Protein AF-A0A0F7ZHA6-F1 (afdb_monomer)

InterPro domains:
  IPR029063 S-adenosyl-L-methionine-dependent methyltransferase superfamily [SSF53335] (12-98)

pLDDT: mean 77.21, std 15.46, range [39.28, 96.06]

Radius of gyration: 24.81 Å; Cα contacts (8 Å, |Δi|>4): 101; chains: 1; bounding box: 80×53×48 Å

Mean predicted aligned error: 15.57 Å

Solvent-accessible surface area (backbone atoms only — not comparable to full-atom values): 9991 Å² total; per-residue (Å²): 107,72,67,56,49,40,54,30,25,52,79,72,77,41,74,80,71,56,71,87,47,48,63,58,54,44,45,78,71,66,50,87,81,83,83,87,84,88,79,89,81,51,78,24,58,82,49,86,51,70,66,52,15,51,53,1,42,53,43,34,51,49,48,52,76,42,42,57,80,67,40,59,55,42,37,34,75,64,63,64,44,53,69,66,60,50,50,53,51,48,51,49,52,35,49,52,51,50,45,60,56,43,58,48,55,63,77,53,52,51,64,86,70,44,58,71,68,59,39,52,52,49,54,48,53,55,48,51,50,53,50,49,54,47,50,49,52,54,50,53,50,50,53,50,53,50,54,50,52,52,49,57,51,50,55,49,49,48,52,52,52,53,55,46,51,55,48,55,53,53,55,62,61,71,75,108

Foldseek 3Di:
DVVLLQVLQVLVVHGPDCLVCVQVVCVVVPNDDGDDDDDDQAQAQPDPDPVSNVSNPVVLVCCLVCVCVSCVCSCCPRVVDDPVVSVVVSVVSNVVSVVRHVVVVVVPPCLVVDDPVVVVVVVVVVVVVVVVVVVVVVVVVVVVVVVVVVVVVVVVVVVVVVVVVVVVVVVVVVVD

Sequence (176 aa):
MVDGLRDACERIGRTVNPAPSFKRWAEETGFTRVEEKRFKLPVGDWPKDPRLKEIGAFLSVNISEGVEGFTAVLFRDVLGWSQEEVEVLNARVRAVVKRMALQIRQEHGFIKQAPKDVRKTYQQLRRDLRNAEKAFRDDMTKVYQEAYRRRMHNEALERQLSGRAIKEQAEASSAN

Organism: NCBI:txid1043627

Structure (mmCIF, N/CA/C/O backbone):
data_AF-A0A0F7ZHA6-F1
#
_entry.id   AF-A0A0F7ZHA6-F1
#
loop_
_atom_site.group_PDB
_atom_site.id
_atom_site.type_symbol
_atom_site.label_atom_id
_atom_site.label_alt_id
_atom_site.label_comp_id
_atom_site.label_asym_id
_atom_site.label_entity_id
_atom_site.label_seq_id
_atom_site.pdbx_PDB_ins_code
_atom_site.Cartn_x
_atom_site.Cartn_y
_atom_site.Cartn_z
_atom_site.occupancy
_atom_site.B_iso_or_equiv
_atom_site.auth_seq_id
_atom_site.auth_comp_id
_atom_site.auth_asym_id
_atom_site.auth_atom_id
_atom_site.pdbx_PDB_model_num
ATOM 1 N N . MET A 1 1 ? -2.427 -8.309 7.954 1.00 84.12 1 MET A N 1
ATOM 2 C CA . MET A 1 1 ? -2.832 -7.064 7.260 1.00 84.12 1 MET A CA 1
ATOM 3 C C . MET A 1 1 ? -3.794 -7.362 6.120 1.00 84.12 1 MET A C 1
ATOM 5 O O . MET A 1 1 ? -4.925 -6.927 6.215 1.00 84.12 1 MET A O 1
ATOM 9 N N . VAL A 1 2 ? -3.390 -8.108 5.083 1.00 86.31 2 VAL A N 1
ATOM 10 C CA . VAL A 1 2 ? -4.233 -8.347 3.891 1.00 86.31 2 VAL A CA 1
ATOM 11 C C . VAL A 1 2 ? -5.582 -8.986 4.237 1.00 86.31 2 VAL A C 1
ATOM 13 O O . VAL A 1 2 ? -6.604 -8.519 3.749 1.00 86.31 2 VAL A O 1
ATOM 16 N N . ASP A 1 3 ? -5.609 -9.982 5.123 1.00 90.38 3 ASP A N 1
ATOM 17 C CA . ASP A 1 3 ? -6.876 -10.614 5.521 1.00 90.38 3 ASP A CA 1
ATOM 18 C C . ASP A 1 3 ? -7.774 -9.677 6.339 1.00 90.38 3 ASP A C 1
ATOM 20 O O . ASP A 1 3 ? -8.978 -9.651 6.121 1.00 90.38 3 ASP A O 1
ATOM 24 N N . GLY A 1 4 ? -7.193 -8.833 7.199 1.00 91.56 4 GLY A N 1
ATOM 25 C CA . GLY A 1 4 ? -7.949 -7.796 7.910 1.00 91.56 4 GLY A CA 1
ATOM 26 C C . GLY A 1 4 ? -8.528 -6.742 6.962 1.00 91.56 4 GLY A C 1
ATOM 27 O O . GLY A 1 4 ? -9.680 -6.357 7.099 1.00 91.56 4 GLY A O 1
ATOM 28 N N . LEU A 1 5 ? -7.774 -6.331 5.934 1.00 92.31 5 LEU A N 1
ATOM 29 C CA . LEU A 1 5 ? -8.297 -5.448 4.884 1.00 92.31 5 LEU A CA 1
ATOM 30 C C . LEU A 1 5 ? -9.455 -6.097 4.120 1.00 92.31 5 LEU A C 1
ATOM 32 O O . LEU A 1 5 ? -10.408 -5.404 3.773 1.00 92.31 5 LEU A O 1
ATOM 36 N N . ARG A 1 6 ? -9.376 -7.409 3.862 1.00 92.88 6 ARG A N 1
ATOM 37 C CA . ARG A 1 6 ? -10.447 -8.167 3.209 1.00 92.88 6 ARG A CA 1
ATOM 38 C C . ARG A 1 6 ? -11.716 -8.182 4.056 1.00 92.88 6 ARG A C 1
ATOM 40 O O . ARG A 1 6 ? -12.736 -7.722 3.559 1.00 92.88 6 ARG A O 1
ATOM 47 N N . ASP A 1 7 ? -11.625 -8.611 5.315 1.00 93.81 7 ASP A N 1
ATOM 48 C CA . ASP A 1 7 ? -12.767 -8.648 6.247 1.00 93.81 7 ASP A CA 1
ATOM 49 C C . ASP A 1 7 ? -13.402 -7.254 6.394 1.00 93.81 7 ASP A C 1
ATOM 51 O O . ASP A 1 7 ? -14.601 -7.074 6.190 1.00 93.81 7 ASP A O 1
ATOM 55 N N . ALA A 1 8 ? -12.587 -6.220 6.628 1.00 94.25 8 ALA A N 1
ATOM 56 C CA . ALA A 1 8 ? -13.087 -4.854 6.759 1.00 94.25 8 ALA A CA 1
ATOM 57 C C . ALA A 1 8 ? -13.824 -4.373 5.497 1.00 94.25 8 ALA A C 1
ATOM 59 O O . ALA A 1 8 ? -14.897 -3.781 5.595 1.00 94.25 8 ALA A O 1
ATOM 60 N N . CYS A 1 9 ? -13.267 -4.627 4.307 1.00 93.19 9 CYS A N 1
ATOM 61 C CA . CYS A 1 9 ? -13.907 -4.243 3.049 1.00 93.19 9 CYS A CA 1
ATOM 62 C C . CYS A 1 9 ? -15.227 -4.999 2.829 1.00 93.19 9 CYS A C 1
ATOM 64 O O . CYS A 1 9 ? -16.216 -4.383 2.431 1.00 93.19 9 CYS A O 1
ATOM 66 N N . GLU A 1 10 ? -15.269 -6.298 3.136 1.00 93.38 10 GLU A N 1
ATOM 67 C CA . GLU A 1 10 ? -16.477 -7.121 3.013 1.00 93.38 10 GLU A CA 1
ATOM 68 C C . GLU A 1 10 ? -17.610 -6.603 3.914 1.00 93.38 10 GLU A C 1
ATOM 70 O O . GLU A 1 10 ? -18.742 -6.470 3.446 1.00 93.38 10 GLU A O 1
ATOM 75 N N . ARG A 1 11 ? -17.308 -6.184 5.153 1.00 94.88 11 ARG A N 1
ATOM 76 C CA . ARG A 1 11 ? -18.298 -5.589 6.077 1.00 94.88 11 ARG A CA 1
ATOM 77 C C . ARG A 1 11 ? -18.924 -4.289 5.571 1.00 94.88 11 ARG A C 1
ATOM 79 O O . ARG A 1 11 ? -20.063 -3.994 5.917 1.00 94.88 11 ARG A O 1
ATOM 86 N N . ILE A 1 12 ? -18.207 -3.521 4.750 1.00 94.38 12 ILE A N 1
ATOM 87 C CA . ILE A 1 12 ? -18.712 -2.278 4.137 1.00 94.38 12 ILE A CA 1
ATOM 88 C C . ILE A 1 12 ? -19.213 -2.482 2.699 1.00 94.38 12 ILE A C 1
ATOM 90 O O . ILE A 1 12 ? -19.442 -1.506 1.982 1.00 94.38 12 ILE A O 1
ATOM 94 N N . GLY A 1 13 ? -19.353 -3.736 2.252 1.00 92.62 13 GLY A N 1
ATOM 95 C CA . GLY A 1 13 ? -19.850 -4.075 0.917 1.00 92.62 13 GLY A CA 1
ATOM 96 C C . GLY A 1 13 ? -18.899 -3.694 -0.221 1.00 92.62 13 GLY A C 1
ATOM 97 O O . GLY A 1 13 ? -19.346 -3.414 -1.333 1.00 92.62 13 GLY A O 1
ATOM 98 N N . ARG A 1 14 ? -17.586 -3.642 0.034 1.00 91.00 14 ARG A N 1
ATOM 99 C CA . ARG A 1 14 ? -16.550 -3.326 -0.964 1.00 91.00 14 ARG A CA 1
ATOM 100 C C . ARG A 1 14 ? -15.561 -4.480 -1.112 1.00 91.00 14 ARG A C 1
ATOM 102 O O . ARG A 1 14 ? -15.351 -5.261 -0.195 1.00 91.00 14 ARG A O 1
ATOM 109 N N . THR A 1 15 ? -14.899 -4.571 -2.265 1.00 89.69 15 THR A N 1
ATOM 110 C CA . THR A 1 15 ? -13.807 -5.534 -2.479 1.00 89.69 15 THR A CA 1
ATOM 111 C C . THR A 1 15 ? -12.449 -4.843 -2.446 1.00 89.69 15 THR A C 1
ATOM 113 O O . THR A 1 15 ? -12.240 -3.811 -3.081 1.00 89.69 15 THR A O 1
ATOM 116 N N . VAL A 1 16 ? -11.503 -5.453 -1.735 1.00 88.06 16 VAL A N 1
ATOM 117 C CA . VAL A 1 16 ? -10.078 -5.082 -1.725 1.00 88.06 16 VAL A CA 1
ATOM 118 C C . VAL A 1 16 ? -9.357 -5.518 -3.011 1.00 88.06 16 VAL A C 1
ATOM 120 O O . VAL A 1 16 ? -8.289 -5.002 -3.330 1.00 88.06 16 VAL A O 1
ATOM 123 N N . ASN A 1 17 ? -9.935 -6.444 -3.784 1.00 89.19 17 ASN A N 1
ATOM 124 C CA . ASN A 1 17 ? -9.347 -6.951 -5.023 1.00 89.19 17 ASN A CA 1
ATOM 125 C C . ASN A 1 17 ? -10.352 -6.878 -6.187 1.00 89.19 17 ASN A C 1
ATOM 127 O O . ASN A 1 17 ? -10.881 -7.910 -6.605 1.00 89.19 17 ASN A O 1
ATOM 131 N N . PRO A 1 18 ? -10.642 -5.675 -6.717 1.00 90.38 18 PRO A N 1
ATOM 132 C CA . PRO A 1 18 ? -11.591 -5.514 -7.818 1.00 90.38 18 PRO A CA 1
ATOM 133 C C . PRO A 1 18 ? -11.019 -5.947 -9.176 1.00 90.38 18 PRO A C 1
ATOM 135 O O . PRO A 1 18 ? -11.783 -6.258 -10.087 1.00 90.38 18 PRO A O 1
ATOM 138 N N . ALA A 1 19 ? -9.689 -6.006 -9.317 1.00 90.25 19 ALA A N 1
ATOM 139 C CA . ALA A 1 19 ? -9.011 -6.213 -10.597 1.00 90.25 19 ALA A CA 1
ATOM 140 C C . ALA A 1 19 ? -9.484 -7.446 -11.401 1.00 90.25 19 ALA A C 1
ATOM 142 O O . ALA A 1 19 ? -9.675 -7.302 -12.608 1.00 90.25 19 ALA A O 1
ATOM 143 N N . PRO A 1 20 ? -9.759 -8.625 -10.794 1.00 91.19 20 PRO A N 1
ATOM 144 C CA . PRO A 1 20 ? -10.289 -9.779 -11.526 1.00 91.19 20 PRO A CA 1
ATOM 145 C C . PRO A 1 20 ? -11.663 -9.547 -12.170 1.00 91.19 20 PRO A C 1
ATOM 147 O O . PRO A 1 20 ? -12.024 -10.271 -13.091 1.00 91.19 20 PRO A O 1
ATOM 150 N N . SER A 1 21 ? -12.429 -8.560 -11.695 1.00 92.62 21 SER A N 1
ATOM 151 C CA . SER A 1 21 ? -13.772 -8.254 -12.207 1.00 92.62 21 SER A CA 1
ATOM 152 C C . SER A 1 21 ? -13.772 -7.193 -13.310 1.00 92.62 21 SER A C 1
ATOM 154 O O . SER A 1 21 ? -14.767 -7.062 -14.014 1.00 92.62 21 SER A O 1
ATOM 156 N N . PHE A 1 22 ? -12.670 -6.456 -13.507 1.00 93.88 22 PHE A N 1
ATOM 157 C CA . PHE A 1 22 ? -12.621 -5.320 -14.438 1.00 93.88 22 PHE A CA 1
ATOM 158 C C . PHE A 1 22 ? -12.982 -5.686 -15.875 1.00 93.88 22 PHE A C 1
ATOM 160 O O . PHE A 1 22 ? -13.738 -4.955 -16.509 1.00 93.88 22 PHE A O 1
ATOM 167 N N . LYS A 1 23 ? -12.477 -6.817 -16.382 1.00 93.06 23 LYS A N 1
ATOM 168 C CA . LYS A 1 23 ? -12.797 -7.270 -17.740 1.00 93.06 23 LYS A CA 1
ATOM 169 C C . LYS A 1 23 ? -14.301 -7.501 -17.898 1.00 93.06 23 LYS A C 1
ATOM 171 O O . LYS A 1 23 ? -14.907 -6.947 -18.808 1.00 93.06 23 LYS A O 1
ATOM 176 N N . ARG A 1 24 ? -14.890 -8.253 -16.963 1.00 94.75 24 ARG A N 1
ATOM 177 C CA . ARG A 1 24 ? -16.323 -8.563 -16.950 1.00 94.75 24 ARG A CA 1
ATOM 178 C C . ARG A 1 24 ? -17.165 -7.290 -16.892 1.00 94.75 24 ARG A C 1
ATOM 180 O O . ARG A 1 24 ? -18.072 -7.131 -17.693 1.00 94.75 24 ARG A O 1
ATOM 187 N N . TRP A 1 25 ? -16.830 -6.362 -15.994 1.00 94.94 25 TRP A N 1
ATOM 188 C CA . TRP A 1 25 ? -17.548 -5.090 -15.873 1.00 94.94 25 TRP A CA 1
ATOM 189 C C . TRP A 1 25 ? -17.460 -4.252 -17.150 1.00 94.94 25 TRP A C 1
ATOM 191 O O . TRP A 1 25 ? -18.454 -3.657 -17.558 1.00 94.94 25 TRP A O 1
ATOM 201 N N . ALA A 1 26 ? -16.304 -4.225 -17.818 1.00 95.31 26 ALA A N 1
ATOM 202 C CA . ALA A 1 26 ? -16.171 -3.539 -19.100 1.00 95.31 26 ALA A CA 1
ATOM 203 C C . ALA A 1 26 ? -17.065 -4.179 -20.181 1.00 95.31 26 ALA A C 1
ATOM 205 O O . ALA A 1 26 ? -17.779 -3.471 -20.886 1.00 95.31 26 ALA A O 1
ATOM 206 N N . GLU A 1 27 ? -17.094 -5.507 -20.278 1.00 95.38 27 GLU A N 1
ATOM 207 C CA . GLU A 1 27 ? -17.957 -6.224 -21.229 1.00 95.38 27 GLU A CA 1
ATOM 208 C C . GLU A 1 27 ? -19.451 -5.988 -20.939 1.00 95.38 27 GLU A C 1
ATOM 210 O O . GLU A 1 27 ? -20.208 -5.645 -21.845 1.00 95.38 27 GLU A O 1
ATOM 215 N N . GLU A 1 28 ? -19.866 -6.076 -19.671 1.00 96.06 28 GLU A N 1
ATOM 216 C CA . GLU A 1 28 ? -21.245 -5.827 -19.212 1.00 96.06 28 GLU A CA 1
ATOM 217 C C . GLU A 1 28 ? -21.726 -4.397 -19.516 1.00 96.06 28 GLU A C 1
ATOM 219 O O . GLU A 1 28 ? -22.920 -4.169 -19.701 1.00 96.06 28 GLU A O 1
ATOM 224 N N . THR A 1 29 ? -20.805 -3.435 -19.621 1.00 95.31 29 THR A N 1
ATOM 225 C CA . THR A 1 29 ? -21.118 -2.031 -19.946 1.00 95.31 29 THR A CA 1
ATOM 226 C C . THR A 1 29 ? -21.231 -1.788 -21.464 1.00 95.31 29 THR A C 1
ATOM 228 O O . THR A 1 29 ? -21.504 -0.671 -21.897 1.00 95.31 29 THR A O 1
ATOM 231 N N . GLY A 1 30 ? -21.031 -2.816 -22.298 1.00 95.31 30 GLY A N 1
ATOM 232 C CA . GLY A 1 30 ? -21.160 -2.729 -23.757 1.00 95.31 30 GLY A CA 1
ATOM 233 C C . GLY A 1 30 ? -19.860 -2.428 -24.508 1.00 95.31 30 GLY A C 1
ATOM 234 O O . GLY A 1 30 ? -19.900 -2.161 -25.711 1.00 95.31 30 GLY A O 1
ATOM 235 N N . PHE A 1 31 ? -18.695 -2.487 -23.849 1.00 95.38 31 PHE A N 1
ATOM 236 C CA . PHE A 1 31 ? -17.418 -2.431 -24.563 1.00 95.38 31 PHE A CA 1
ATOM 237 C C . PHE A 1 31 ? -17.209 -3.722 -25.364 1.00 95.38 31 PHE A C 1
ATOM 239 O O . PHE A 1 31 ? -17.247 -4.824 -24.827 1.00 95.38 31 PHE A O 1
ATOM 246 N N . THR A 1 32 ? -16.950 -3.586 -26.664 1.00 90.50 32 THR A N 1
ATOM 247 C CA . THR A 1 32 ? -16.918 -4.719 -27.609 1.00 90.50 32 THR A CA 1
ATOM 248 C C . THR A 1 32 ? -15.524 -5.286 -27.874 1.00 90.50 32 THR A C 1
ATOM 250 O O . THR A 1 32 ? -15.394 -6.392 -28.392 1.00 90.50 32 THR A O 1
ATOM 253 N N . ARG A 1 33 ? -14.461 -4.550 -27.530 1.00 92.81 33 ARG A N 1
ATOM 254 C CA . ARG A 1 33 ? -13.059 -4.969 -27.702 1.00 92.81 33 ARG A CA 1
ATOM 255 C C . ARG A 1 33 ? -12.286 -4.780 -26.400 1.00 92.81 33 ARG A C 1
ATOM 257 O O . ARG A 1 33 ? -11.501 -3.845 -26.268 1.00 92.81 33 ARG A O 1
ATOM 264 N N . VAL A 1 34 ? -12.550 -5.646 -25.424 1.00 93.75 34 VAL A N 1
ATOM 265 C CA . VAL A 1 34 ? -11.892 -5.602 -24.110 1.00 93.75 34 VAL A CA 1
ATOM 266 C C . VAL A 1 34 ? -10.663 -6.515 -24.101 1.00 93.75 34 VAL A C 1
ATOM 268 O O . VAL A 1 34 ? -10.776 -7.730 -24.257 1.00 93.75 34 VAL A O 1
ATOM 271 N N . GLU A 1 35 ? -9.482 -5.937 -23.873 1.00 94.00 35 GLU A N 1
ATOM 272 C CA . GLU A 1 35 ? -8.231 -6.674 -23.654 1.00 94.00 35 GLU A CA 1
ATOM 273 C C . GLU A 1 35 ? -7.788 -6.577 -22.189 1.00 94.00 35 GLU A C 1
ATOM 275 O O . GLU A 1 35 ? -7.702 -5.488 -21.623 1.00 94.00 35 GLU A O 1
ATOM 280 N N . GLU A 1 36 ? -7.437 -7.712 -21.582 1.00 92.56 36 GLU A N 1
ATOM 281 C CA . GLU A 1 36 ? -6.855 -7.761 -20.238 1.00 92.56 36 GLU A CA 1
ATOM 282 C C . GLU A 1 36 ? -5.348 -8.024 -20.331 1.00 92.56 36 GLU A C 1
ATOM 284 O O . GLU A 1 36 ? -4.912 -9.011 -20.926 1.00 92.56 36 GLU A O 1
ATOM 289 N N . LYS A 1 37 ? -4.539 -7.160 -19.708 1.00 90.94 37 LYS A N 1
ATOM 290 C CA . LYS A 1 37 ? -3.083 -7.336 -19.598 1.00 90.94 37 LYS A CA 1
ATOM 291 C C . LYS A 1 37 ? -2.688 -7.425 -18.131 1.00 90.94 37 LYS A C 1
ATOM 293 O O . LYS A 1 37 ? -2.993 -6.533 -17.343 1.00 90.94 37 LYS A O 1
ATOM 298 N N . ARG A 1 38 ? -1.993 -8.505 -17.767 1.00 86.69 38 ARG A N 1
ATOM 299 C CA . ARG A 1 38 ? -1.519 -8.747 -16.398 1.00 86.69 38 ARG A CA 1
ATOM 300 C C . ARG A 1 38 ? -0.047 -8.397 -16.278 1.00 86.69 38 ARG A C 1
ATOM 302 O O . ARG A 1 38 ? 0.788 -8.937 -16.999 1.00 86.69 38 ARG A O 1
ATOM 309 N N . PHE A 1 39 ? 0.264 -7.528 -15.323 1.00 82.19 39 PHE A N 1
ATOM 310 C CA . PHE A 1 39 ? 1.627 -7.110 -15.019 1.00 82.19 39 PHE A CA 1
ATOM 311 C C . PHE A 1 39 ? 2.055 -7.666 -13.664 1.00 82.19 39 PHE A C 1
ATOM 313 O O . PHE A 1 39 ? 1.261 -7.735 -12.726 1.00 82.19 39 PHE A O 1
ATOM 320 N N . LYS A 1 40 ? 3.325 -8.061 -13.551 1.00 81.06 40 LYS A N 1
ATOM 321 C CA . LYS A 1 40 ? 3.914 -8.435 -12.263 1.00 81.06 40 LYS A CA 1
ATOM 322 C C . LYS A 1 40 ? 4.299 -7.161 -11.523 1.00 81.06 40 LYS A C 1
ATOM 324 O O . LYS A 1 40 ? 5.095 -6.381 -12.039 1.00 81.06 40 LYS A O 1
ATOM 329 N N . LEU A 1 41 ? 3.764 -6.988 -10.319 1.00 82.12 41 LEU A N 1
ATOM 330 C CA . LEU A 1 41 ? 4.107 -5.882 -9.436 1.00 82.12 41 LEU A CA 1
ATOM 331 C C . LEU A 1 41 ? 4.840 -6.440 -8.202 1.00 82.12 41 LEU A C 1
ATOM 333 O O . LEU A 1 41 ? 4.198 -6.888 -7.252 1.00 82.12 41 LEU A O 1
ATOM 337 N N . PRO A 1 42 ? 6.177 -6.534 -8.246 1.00 81.31 42 PRO A N 1
ATOM 338 C CA . PRO A 1 42 ? 6.953 -7.071 -7.137 1.00 81.31 42 PRO A CA 1
ATOM 339 C C . PRO A 1 42 ? 6.924 -6.107 -5.951 1.00 81.31 42 PRO A C 1
ATOM 341 O O . PRO A 1 42 ? 6.890 -4.898 -6.136 1.00 81.31 42 PRO A O 1
ATOM 344 N N . VAL A 1 43 ? 6.990 -6.640 -4.732 1.00 76.94 43 VAL A N 1
ATOM 345 C CA . VAL A 1 43 ? 7.266 -5.852 -3.523 1.00 76.94 43 VAL A CA 1
ATOM 346 C C . VAL A 1 43 ? 8.719 -6.106 -3.143 1.00 76.94 43 VAL A C 1
ATOM 348 O O . VAL A 1 43 ? 9.065 -7.222 -2.750 1.00 76.94 43 VAL A O 1
ATOM 351 N N . GLY A 1 44 ? 9.571 -5.096 -3.294 1.00 69.62 44 GLY A N 1
ATOM 352 C CA . GLY A 1 44 ? 11.006 -5.180 -3.033 1.00 69.62 44 GLY A CA 1
ATOM 353 C C . GLY A 1 44 ? 11.871 -5.361 -4.277 1.00 69.62 44 GLY A C 1
ATOM 354 O O . GLY A 1 44 ? 11.401 -5.473 -5.403 1.00 69.62 44 GLY A O 1
ATOM 355 N N . ASP A 1 45 ? 13.176 -5.385 -4.050 1.00 67.00 45 ASP A N 1
ATOM 356 C CA . ASP A 1 45 ? 14.234 -5.331 -5.059 1.00 67.00 45 ASP A CA 1
ATOM 357 C C . ASP A 1 45 ? 14.776 -6.717 -5.469 1.00 67.00 45 ASP A C 1
ATOM 359 O O . ASP A 1 45 ? 15.836 -6.823 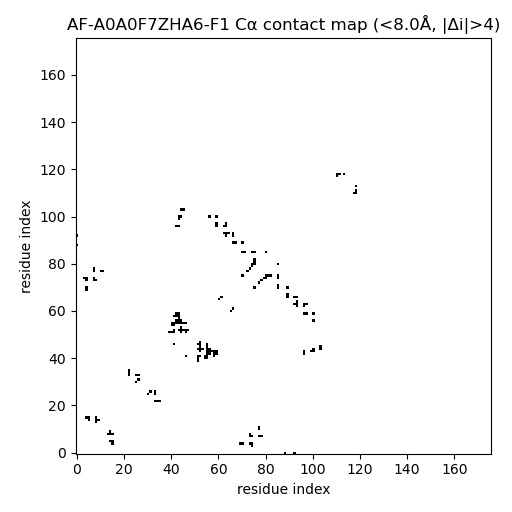-6.088 1.00 67.00 45 ASP A O 1
ATOM 363 N N . TRP A 1 46 ? 14.030 -7.785 -5.165 1.00 70.75 46 TRP A N 1
ATOM 364 C CA . TRP A 1 46 ? 14.361 -9.176 -5.506 1.00 70.75 46 TRP A CA 1
ATOM 365 C C . TRP A 1 46 ? 14.291 -9.554 -7.000 1.00 70.75 46 TRP A C 1
ATOM 367 O O . TRP A 1 46 ? 14.956 -10.524 -7.381 1.00 70.75 46 TRP A O 1
ATOM 377 N N . PRO A 1 47 ? 13.522 -8.882 -7.884 1.00 74.94 47 PRO A N 1
ATOM 378 C CA . PRO A 1 47 ? 13.529 -9.231 -9.301 1.00 74.94 47 PRO A CA 1
ATOM 379 C C . PRO A 1 47 ? 14.920 -9.062 -9.928 1.00 74.94 47 PRO A C 1
ATOM 381 O O . PRO A 1 47 ? 15.626 -8.089 -9.667 1.00 74.94 47 PRO A O 1
ATOM 384 N N . LYS A 1 48 ? 15.313 -9.997 -10.803 1.00 71.44 48 LYS A N 1
ATOM 385 C CA . LYS A 1 48 ? 16.565 -9.884 -11.578 1.00 71.44 48 LYS A CA 1
ATOM 386 C C . LYS A 1 48 ? 16.493 -8.786 -12.638 1.00 71.44 48 LYS A C 1
ATOM 388 O O . LYS A 1 48 ? 17.500 -8.148 -12.922 1.00 71.44 48 LYS A O 1
ATOM 393 N N . ASP A 1 49 ? 15.309 -8.593 -13.211 1.00 75.75 49 ASP A N 1
ATOM 394 C CA . ASP A 1 49 ? 15.054 -7.558 -14.206 1.00 75.75 49 ASP A CA 1
ATOM 395 C C . ASP A 1 49 ? 15.217 -6.157 -13.577 1.00 75.75 49 ASP A C 1
ATOM 397 O O . ASP A 1 49 ? 14.577 -5.883 -12.555 1.00 75.75 49 ASP A O 1
ATOM 401 N N . PRO A 1 50 ? 16.053 -5.268 -14.152 1.00 71.06 50 PRO A N 1
ATOM 402 C CA . PRO A 1 50 ? 16.323 -3.950 -13.578 1.00 71.06 50 PRO A CA 1
ATOM 403 C C . PRO A 1 50 ? 15.078 -3.073 -13.414 1.00 71.06 50 PRO A C 1
ATOM 405 O O . PRO A 1 50 ? 14.957 -2.371 -12.411 1.00 71.06 50 PRO A O 1
ATOM 408 N N . ARG A 1 51 ? 14.131 -3.139 -14.357 1.00 74.44 51 ARG A N 1
ATOM 409 C CA . ARG A 1 51 ? 12.905 -2.335 -14.324 1.00 74.44 51 ARG A CA 1
ATOM 410 C C . ARG A 1 51 ? 11.939 -2.854 -13.263 1.00 74.44 51 ARG A C 1
ATOM 412 O O . ARG A 1 51 ? 11.382 -2.070 -12.503 1.00 74.44 51 ARG A O 1
ATOM 419 N N . LEU A 1 52 ? 11.753 -4.170 -13.167 1.00 73.00 52 LEU A N 1
ATOM 420 C CA . LEU A 1 52 ? 10.932 -4.774 -12.113 1.00 73.00 52 LEU A CA 1
ATOM 421 C C . LEU A 1 52 ? 11.539 -4.554 -10.726 1.00 73.00 52 LEU A C 1
ATOM 423 O O . LEU A 1 52 ? 10.801 -4.357 -9.765 1.00 73.00 52 LEU A O 1
ATOM 427 N N . LYS A 1 53 ? 12.870 -4.549 -10.621 1.00 73.31 53 LYS A N 1
ATOM 428 C CA . LYS A 1 53 ? 13.581 -4.222 -9.384 1.00 73.31 53 LYS A CA 1
ATOM 429 C C . LYS A 1 53 ? 13.293 -2.797 -8.921 1.00 73.31 53 LYS A C 1
ATOM 431 O O . LYS A 1 53 ? 12.976 -2.593 -7.753 1.00 73.31 53 LYS A O 1
ATOM 436 N N . GLU A 1 54 ? 13.374 -1.829 -9.830 1.00 72.31 54 GLU A N 1
ATOM 437 C CA . GLU A 1 54 ? 13.048 -0.431 -9.544 1.00 72.31 54 GLU A CA 1
ATOM 438 C C . GLU A 1 54 ? 11.580 -0.269 -9.124 1.00 72.31 54 GLU A C 1
ATOM 440 O O . GLU A 1 54 ? 11.301 0.294 -8.066 1.00 72.31 54 GLU A O 1
ATOM 445 N N . ILE A 1 55 ? 10.647 -0.851 -9.888 1.00 77.31 55 ILE A N 1
ATOM 446 C CA . ILE A 1 55 ? 9.212 -0.854 -9.559 1.00 77.31 55 ILE A CA 1
ATOM 447 C C . ILE A 1 55 ? 8.973 -1.418 -8.154 1.00 77.31 55 ILE A C 1
ATOM 449 O O . ILE A 1 55 ? 8.218 -0.841 -7.372 1.00 77.31 55 ILE A O 1
ATOM 453 N N . GLY A 1 56 ? 9.625 -2.530 -7.813 1.00 78.56 56 GLY A N 1
ATOM 454 C CA . GLY A 1 56 ? 9.439 -3.149 -6.510 1.00 78.56 56 GLY A CA 1
ATOM 455 C C . GLY A 1 56 ? 10.075 -2.379 -5.358 1.00 78.56 56 GLY A C 1
ATOM 456 O O . GLY A 1 56 ? 9.516 -2.372 -4.259 1.00 78.56 56 GLY A O 1
ATOM 457 N N . ALA A 1 57 ? 11.177 -1.666 -5.596 1.00 73.94 57 ALA A N 1
ATOM 458 C CA . ALA A 1 57 ? 11.733 -0.731 -4.624 1.00 73.94 57 ALA A CA 1
ATOM 459 C C . ALA A 1 57 ? 10.752 0.419 -4.331 1.00 73.94 57 ALA A C 1
ATOM 461 O O . ALA A 1 57 ? 10.475 0.696 -3.161 1.00 73.94 57 ALA A O 1
ATOM 462 N N . PHE A 1 58 ? 10.158 1.020 -5.370 1.00 77.44 58 PHE A N 1
ATOM 463 C CA 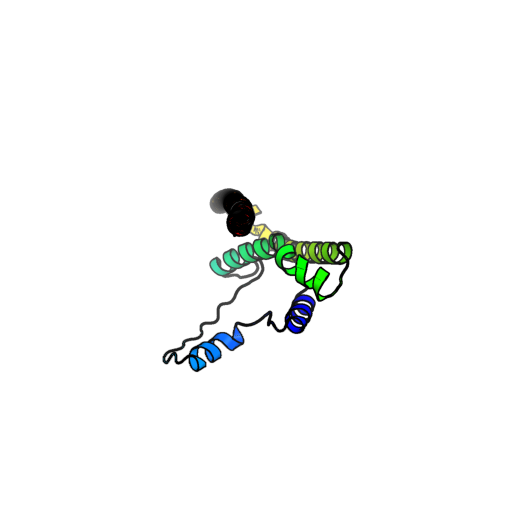. PHE A 1 58 ? 9.124 2.047 -5.208 1.00 77.44 58 PHE A CA 1
ATOM 464 C C . PHE A 1 58 ? 7.898 1.520 -4.461 1.00 77.44 58 PHE A C 1
ATOM 466 O O . PHE A 1 58 ? 7.403 2.183 -3.548 1.00 77.44 58 PHE A O 1
ATOM 473 N N . LEU A 1 59 ? 7.432 0.310 -4.786 1.00 81.19 59 LEU A N 1
ATOM 474 C CA . LEU A 1 59 ? 6.284 -0.278 -4.101 1.00 81.19 59 LEU A CA 1
ATOM 475 C C . LEU A 1 59 ? 6.571 -0.561 -2.619 1.00 81.19 59 LEU A C 1
ATOM 477 O O . LEU A 1 59 ? 5.706 -0.348 -1.775 1.00 81.19 59 LEU A O 1
ATOM 481 N N . SER A 1 60 ? 7.790 -0.976 -2.270 1.00 80.56 60 SER A N 1
ATOM 482 C CA . SER A 1 60 ? 8.193 -1.141 -0.867 1.00 80.56 60 SER A CA 1
ATOM 483 C C . SER A 1 60 ? 8.148 0.169 -0.079 1.00 80.56 60 SER A C 1
ATOM 485 O O . SER A 1 60 ? 7.698 0.179 1.070 1.00 80.56 60 SER A O 1
ATOM 487 N N . VAL A 1 61 ? 8.585 1.281 -0.677 1.00 81.88 61 VAL A N 1
ATOM 488 C CA . VAL A 1 61 ? 8.465 2.610 -0.054 1.00 81.88 61 VAL A CA 1
ATOM 489 C C . VAL A 1 61 ? 6.994 2.991 0.084 1.00 81.88 61 VAL A C 1
ATOM 491 O O . VAL A 1 61 ? 6.566 3.366 1.172 1.00 81.88 61 VAL A O 1
ATOM 494 N N . ASN A 1 62 ? 6.204 2.808 -0.977 1.00 83.62 62 ASN A N 1
ATOM 495 C CA . ASN A 1 62 ? 4.771 3.090 -0.964 1.00 83.62 62 ASN A CA 1
ATOM 496 C C . ASN A 1 62 ? 4.038 2.338 0.158 1.00 83.62 62 ASN A C 1
ATOM 498 O O . ASN A 1 62 ? 3.278 2.953 0.897 1.00 83.62 62 ASN A O 1
ATOM 502 N N . ILE A 1 63 ? 4.311 1.043 0.341 1.00 85.81 63 ILE A N 1
ATOM 503 C CA . ILE A 1 63 ? 3.697 0.256 1.417 1.00 85.81 63 ILE A CA 1
ATOM 504 C C . ILE A 1 63 ? 4.202 0.721 2.786 1.00 85.81 63 ILE A C 1
ATOM 506 O O . ILE A 1 63 ? 3.406 0.863 3.706 1.00 85.81 63 ILE A O 1
ATOM 510 N N . SER A 1 64 ? 5.505 0.968 2.945 1.00 85.19 64 SER A N 1
ATOM 511 C CA . SER A 1 64 ? 6.076 1.338 4.250 1.00 85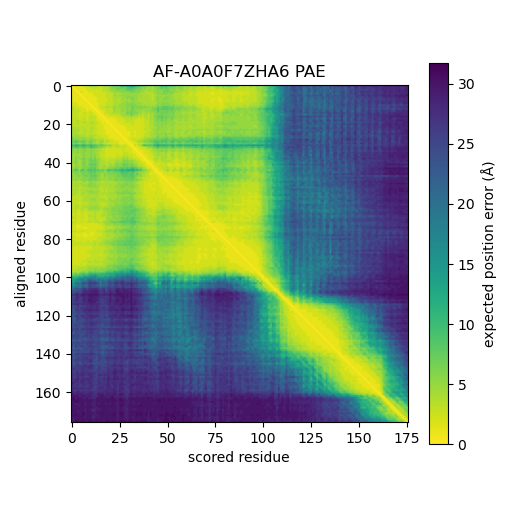.19 64 SER A CA 1
ATOM 512 C C . SER A 1 64 ? 5.564 2.688 4.752 1.00 85.19 64 SER A C 1
ATOM 514 O O . SER A 1 64 ? 5.203 2.809 5.922 1.00 85.19 64 SER A O 1
ATOM 516 N N . GLU A 1 65 ? 5.518 3.684 3.868 1.00 84.56 65 GLU A N 1
ATOM 517 C CA . GLU A 1 65 ? 5.075 5.043 4.191 1.00 84.56 65 GLU A CA 1
ATOM 518 C C . GLU A 1 65 ? 3.541 5.164 4.162 1.00 84.56 65 GLU A C 1
ATOM 520 O O . GLU A 1 65 ? 2.968 5.956 4.901 1.00 84.56 65 GLU A O 1
ATOM 525 N N . GLY A 1 66 ? 2.862 4.362 3.336 1.00 88.06 66 GLY A N 1
ATOM 526 C CA . GLY A 1 66 ? 1.415 4.430 3.121 1.00 88.06 66 GLY A CA 1
ATOM 527 C C . GLY A 1 66 ? 0.576 3.458 3.950 1.00 88.06 66 GLY A C 1
ATOM 528 O O . GLY A 1 66 ? -0.649 3.528 3.879 1.00 88.06 66 GLY A O 1
ATOM 529 N N . VAL A 1 67 ? 1.191 2.558 4.734 1.00 92.62 67 VAL A N 1
ATOM 530 C CA . VAL A 1 67 ? 0.475 1.496 5.475 1.00 92.62 67 VAL A CA 1
ATOM 531 C C . VAL A 1 67 ? -0.689 2.032 6.314 1.00 92.62 67 VAL A C 1
ATOM 533 O O . VAL A 1 67 ? -1.754 1.425 6.360 1.00 92.62 67 VAL A O 1
ATOM 536 N N . GLU A 1 68 ? -0.506 3.198 6.924 1.00 92.06 68 GLU A N 1
ATOM 537 C CA . GLU A 1 68 ? -1.493 3.819 7.803 1.00 92.06 68 GLU A CA 1
ATOM 538 C C . GLU A 1 68 ? -2.749 4.267 7.052 1.00 92.06 68 GLU A C 1
ATOM 540 O O . GLU A 1 68 ? -3.853 4.130 7.567 1.00 92.06 68 GLU A O 1
ATOM 545 N N . GLY A 1 69 ? -2.610 4.693 5.793 1.00 90.50 69 GLY A N 1
ATOM 546 C CA . GLY A 1 69 ? -3.753 5.029 4.944 1.00 90.50 69 GLY A CA 1
ATOM 547 C C . GLY A 1 69 ? -4.657 3.827 4.660 1.00 90.50 69 GLY A C 1
ATOM 548 O O . GLY A 1 69 ? -5.861 3.993 4.479 1.00 90.50 69 GLY A O 1
ATOM 549 N N . PHE A 1 70 ? -4.106 2.609 4.672 1.00 87.88 70 PHE A N 1
ATOM 550 C CA . PHE A 1 70 ? -4.895 1.386 4.529 1.00 87.88 70 PHE A CA 1
ATOM 551 C C . PHE A 1 70 ? -5.543 0.952 5.845 1.00 87.88 70 PHE A C 1
ATOM 553 O O . PHE A 1 70 ? -6.610 0.344 5.823 1.00 87.88 70 PHE A O 1
ATOM 560 N N . THR A 1 71 ? -4.910 1.223 6.987 1.00 92.69 71 THR A N 1
ATOM 561 C CA . THR A 1 71 ? -5.336 0.653 8.271 1.00 92.69 71 THR A CA 1
ATOM 562 C C . THR A 1 71 ? -6.169 1.599 9.134 1.00 92.69 71 THR A C 1
ATOM 564 O O . THR A 1 71 ? -7.029 1.118 9.867 1.00 92.69 71 THR A O 1
ATOM 567 N N . ALA A 1 72 ? -5.999 2.920 9.011 1.00 89.88 72 ALA A N 1
ATOM 568 C CA . ALA A 1 72 ? -6.560 3.911 9.935 1.00 89.88 72 ALA A CA 1
ATOM 569 C C . ALA A 1 72 ? -8.081 3.809 10.148 1.00 89.88 72 ALA A C 1
ATOM 571 O O . ALA A 1 72 ? -8.526 3.784 11.291 1.00 89.88 72 ALA A O 1
ATOM 572 N N . VAL A 1 73 ? -8.875 3.728 9.075 1.00 92.56 73 VAL A N 1
ATOM 573 C CA . VAL A 1 73 ? -10.349 3.631 9.168 1.00 92.56 73 VAL A CA 1
ATOM 574 C C . VAL A 1 73 ? -10.806 2.175 9.193 1.00 92.56 73 VAL A C 1
ATOM 576 O O . VAL A 1 73 ? -11.619 1.785 10.025 1.00 92.56 73 VAL A O 1
ATOM 579 N N . LEU A 1 74 ? -10.260 1.344 8.299 1.00 93.19 74 LEU A N 1
ATOM 580 C CA . LEU A 1 74 ? -10.708 -0.040 8.139 1.00 93.19 74 LEU A CA 1
ATOM 581 C C . LEU A 1 74 ? -10.470 -0.880 9.399 1.00 93.19 74 LEU A C 1
ATOM 583 O O . LEU A 1 74 ? -11.302 -1.711 9.735 1.00 93.19 74 LEU A O 1
ATOM 587 N N . PHE A 1 75 ? -9.372 -0.668 10.124 1.00 94.31 75 PHE A N 1
ATOM 588 C CA . PHE A 1 75 ? -9.109 -1.458 11.327 1.00 94.31 75 PHE A CA 1
ATOM 589 C C . PHE A 1 75 ? -9.755 -0.844 12.566 1.00 94.31 75 PHE A C 1
ATOM 591 O O . PHE A 1 75 ? -10.351 -1.576 13.349 1.00 94.31 75 PHE A O 1
ATOM 598 N N . ARG A 1 76 ? -9.694 0.481 12.731 1.00 93.38 76 ARG A N 1
ATOM 599 C CA . ARG A 1 76 ? -10.260 1.133 13.920 1.00 93.38 76 ARG A CA 1
ATOM 600 C C . ARG A 1 76 ? -11.783 1.159 13.893 1.00 93.38 76 ARG A C 1
ATOM 602 O O . ARG A 1 76 ? -12.420 0.657 14.807 1.00 93.38 76 ARG A O 1
ATOM 609 N N . ASP A 1 77 ? -12.364 1.708 12.831 1.00 92.75 77 ASP A N 1
ATOM 610 C CA . ASP A 1 77 ? -13.787 2.052 12.827 1.00 92.75 77 ASP A CA 1
ATOM 611 C C . ASP A 1 77 ? -14.654 0.883 12.325 1.00 92.75 77 ASP A C 1
ATOM 613 O O . ASP A 1 77 ? -15.786 0.721 12.770 1.00 92.75 77 ASP A O 1
ATOM 617 N N . VAL A 1 78 ? -14.127 0.041 11.423 1.00 94.62 78 VAL A N 1
ATOM 618 C CA . V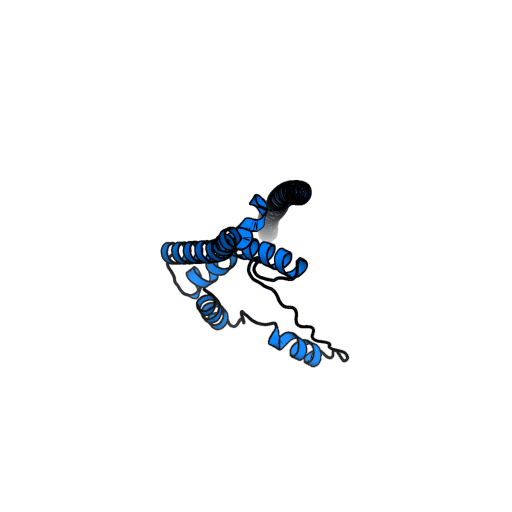AL A 1 78 ? -14.879 -1.099 10.856 1.00 94.62 78 VAL A CA 1
ATOM 619 C C . VAL A 1 78 ? -14.623 -2.407 11.612 1.00 94.62 78 VAL A C 1
ATOM 621 O O . VAL A 1 78 ? -15.561 -3.166 11.868 1.00 94.62 78 VAL A O 1
ATOM 624 N N . LEU A 1 79 ? -13.367 -2.698 11.970 1.00 93.1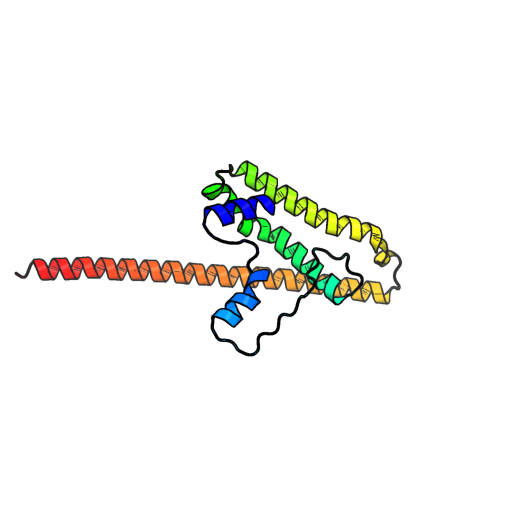2 79 LEU A N 1
ATOM 625 C CA . LEU A 1 79 ? -13.023 -3.904 12.737 1.00 93.12 79 LEU A CA 1
ATOM 626 C C . LEU A 1 79 ? -12.994 -3.684 14.254 1.00 93.12 79 LEU A C 1
ATOM 628 O O . LEU A 1 79 ? -12.943 -4.670 14.987 1.00 93.12 79 LEU A O 1
ATOM 632 N N . GLY A 1 80 ? -13.046 -2.435 14.726 1.00 93.56 80 GLY A N 1
ATOM 633 C CA . GLY A 1 80 ? -13.086 -2.112 16.155 1.00 93.56 80 GLY A CA 1
ATOM 634 C C . GLY A 1 80 ? -11.749 -2.266 16.884 1.00 93.56 80 GLY A C 1
ATOM 635 O O . GLY A 1 80 ? -11.751 -2.412 18.103 1.00 93.56 80 GLY A O 1
ATOM 636 N N . TRP A 1 81 ? -10.621 -2.288 16.169 1.00 95.25 81 TRP A N 1
ATOM 637 C CA . TRP A 1 81 ? -9.297 -2.415 16.786 1.00 95.25 81 TRP A CA 1
ATOM 638 C C . TRP A 1 81 ? -8.914 -1.145 17.542 1.00 95.25 81 TRP A C 1
ATOM 640 O O . TRP A 1 81 ? -9.247 -0.029 17.125 1.00 95.25 81 TRP A O 1
ATOM 650 N N . SER A 1 82 ? -8.143 -1.309 18.616 1.00 95.00 82 SER A N 1
ATOM 651 C CA . SER A 1 82 ? -7.570 -0.171 19.328 1.00 95.00 82 SER A CA 1
ATOM 652 C C . SER A 1 82 ? -6.512 0.536 18.472 1.00 95.00 82 SER A C 1
ATOM 654 O O . SER A 1 82 ? -5.941 -0.030 17.532 1.00 95.00 82 SER A O 1
ATOM 656 N N . GLN A 1 83 ? -6.225 1.798 18.796 1.00 91.56 83 GLN A N 1
ATOM 657 C CA . GLN A 1 83 ? -5.177 2.546 18.104 1.00 91.56 83 GLN A CA 1
ATOM 658 C C . GLN A 1 83 ? -3.810 1.861 18.262 1.00 91.56 83 GLN A C 1
ATOM 660 O O . GLN A 1 83 ? -3.067 1.727 17.291 1.00 91.56 83 GLN A O 1
ATOM 665 N N . GLU A 1 84 ? -3.516 1.358 19.457 1.00 93.75 84 GLU A N 1
ATOM 666 C CA . GLU A 1 84 ? -2.270 0.671 19.787 1.00 93.75 84 GLU A CA 1
ATOM 667 C C . GLU A 1 84 ? -2.106 -0.615 18.965 1.00 93.75 84 GLU A C 1
ATOM 669 O O . GLU A 1 84 ? -1.027 -0.885 18.434 1.00 93.75 84 GLU A O 1
ATOM 674 N N . GLU A 1 85 ? -3.175 -1.398 18.797 1.00 92.06 85 GLU A N 1
ATOM 675 C CA . GLU A 1 85 ? -3.152 -2.615 17.976 1.00 92.06 85 GLU A CA 1
ATOM 676 C C . GLU A 1 85 ? -2.840 -2.303 16.506 1.00 92.06 85 GLU A C 1
ATOM 678 O O . GLU A 1 85 ? -2.050 -3.006 15.860 1.00 92.06 85 GLU A O 1
ATOM 683 N N . VAL A 1 86 ? -3.418 -1.220 15.979 1.00 94.25 86 VAL A N 1
ATOM 684 C CA . VAL A 1 86 ? -3.171 -0.753 14.609 1.00 94.25 86 VAL A CA 1
ATOM 685 C C . VAL A 1 86 ? -1.745 -0.233 14.445 1.00 94.25 86 VAL A C 1
ATOM 687 O O . VAL A 1 86 ? -1.084 -0.558 13.455 1.00 94.25 86 VAL A O 1
ATOM 690 N N . GLU A 1 87 ? -1.219 0.510 15.414 1.00 93.94 87 GLU A N 1
ATOM 691 C CA . GLU A 1 87 ? 0.168 0.984 15.401 1.00 93.94 87 GLU A CA 1
ATOM 692 C C . GLU A 1 87 ? 1.167 -0.179 15.445 1.00 93.94 87 GLU A C 1
ATOM 694 O O . GLU A 1 87 ? 2.131 -0.201 14.671 1.00 93.94 87 GLU A O 1
ATOM 699 N N . VAL A 1 88 ? 0.907 -1.203 16.266 1.00 95.44 88 VAL A N 1
ATOM 700 C CA . VAL A 1 88 ? 1.714 -2.432 16.311 1.00 95.44 88 VAL A CA 1
ATOM 701 C C . VAL A 1 88 ? 1.661 -3.170 14.972 1.00 95.44 88 VAL A C 1
ATOM 703 O O . VAL A 1 88 ? 2.701 -3.620 14.475 1.00 95.44 88 VAL A O 1
ATOM 706 N N . LEU A 1 89 ? 0.484 -3.285 14.349 1.00 93.12 89 LEU A N 1
ATOM 707 C CA . LEU A 1 89 ? 0.347 -3.874 13.016 1.00 93.12 89 LEU A CA 1
ATOM 708 C C . LEU A 1 89 ? 1.155 -3.086 11.976 1.00 93.12 89 LEU A C 1
ATOM 710 O O . LEU A 1 89 ? 1.933 -3.683 11.226 1.00 93.12 89 LEU A O 1
ATOM 714 N N . ASN A 1 90 ? 1.016 -1.761 11.955 1.00 93.88 90 ASN A N 1
ATOM 715 C CA . ASN A 1 90 ? 1.722 -0.875 11.030 1.00 93.88 90 ASN A CA 1
ATOM 716 C C . ASN A 1 90 ? 3.242 -0.986 11.209 1.00 93.88 90 ASN A C 1
ATOM 718 O O . ASN A 1 90 ? 3.973 -1.132 10.226 1.00 93.88 90 ASN A O 1
ATOM 722 N N . ALA A 1 91 ? 3.727 -1.005 12.452 1.00 93.00 91 ALA A N 1
ATOM 723 C CA . ALA A 1 91 ? 5.139 -1.197 12.764 1.00 93.00 91 ALA A CA 1
ATOM 724 C C . ALA A 1 91 ? 5.661 -2.552 12.256 1.00 93.00 91 ALA A C 1
ATOM 726 O O . ALA A 1 91 ? 6.733 -2.614 11.647 1.00 93.00 91 ALA A O 1
ATOM 727 N N . ARG A 1 92 ? 4.888 -3.635 12.432 1.00 91.56 92 ARG A N 1
ATOM 728 C CA . ARG A 1 92 ? 5.233 -4.969 11.909 1.00 91.56 92 ARG A CA 1
ATOM 729 C C . ARG A 1 92 ? 5.305 -4.982 10.385 1.00 91.56 92 ARG A C 1
ATOM 731 O O . ARG A 1 92 ? 6.256 -5.534 9.835 1.00 91.56 92 ARG A O 1
ATOM 738 N N . VAL A 1 93 ? 4.351 -4.353 9.698 1.00 89.69 93 VAL A N 1
ATOM 739 C CA . VAL A 1 93 ? 4.355 -4.249 8.228 1.00 89.69 93 VAL A CA 1
ATOM 740 C C . VAL A 1 93 ? 5.600 -3.503 7.747 1.00 89.69 93 VAL A C 1
ATOM 742 O O . VAL A 1 93 ? 6.341 -4.035 6.919 1.00 89.69 93 VAL A O 1
ATOM 745 N N . ARG A 1 94 ? 5.902 -2.331 8.325 1.00 89.75 94 ARG A N 1
ATOM 746 C CA . ARG A 1 94 ? 7.125 -1.567 8.014 1.00 89.75 94 ARG A CA 1
ATOM 747 C C . ARG A 1 94 ? 8.384 -2.405 8.244 1.00 89.75 94 ARG A C 1
ATOM 749 O O . ARG A 1 94 ? 9.294 -2.393 7.418 1.00 89.75 94 ARG A O 1
ATOM 756 N N . ALA A 1 95 ? 8.439 -3.165 9.339 1.00 87.19 95 ALA A N 1
ATOM 757 C CA . ALA A 1 95 ? 9.572 -4.030 9.651 1.00 87.19 95 ALA A CA 1
ATOM 758 C C . ALA A 1 95 ? 9.750 -5.162 8.627 1.00 87.19 95 ALA A C 1
ATOM 760 O O . ALA A 1 95 ? 10.877 -5.414 8.204 1.00 87.19 95 ALA A O 1
ATOM 761 N N . VAL A 1 96 ? 8.666 -5.813 8.191 1.00 84.00 96 VAL A N 1
ATOM 762 C CA . VAL A 1 96 ? 8.712 -6.872 7.168 1.00 84.00 96 VAL A CA 1
ATOM 763 C C . VAL A 1 96 ? 9.201 -6.316 5.834 1.00 84.00 96 VAL A C 1
ATOM 765 O O . VAL A 1 96 ? 10.150 -6.856 5.267 1.00 84.00 96 VAL A O 1
ATOM 768 N N . VAL A 1 97 ? 8.634 -5.199 5.371 1.00 80.69 97 VAL A N 1
ATOM 769 C CA . VAL A 1 97 ? 9.040 -4.570 4.103 1.00 80.69 97 VAL A CA 1
ATOM 770 C C . VAL A 1 97 ? 10.503 -4.121 4.159 1.00 80.69 97 VAL A C 1
ATOM 772 O O . VAL A 1 97 ? 11.284 -4.381 3.240 1.00 80.69 97 VAL A O 1
ATOM 775 N N . LYS A 1 98 ? 10.928 -3.534 5.284 1.00 73.94 98 LYS A N 1
ATOM 776 C CA . LYS A 1 98 ? 12.325 -3.145 5.509 1.00 73.94 98 LYS A CA 1
ATOM 777 C C . LYS A 1 98 ? 13.261 -4.350 5.591 1.00 73.94 98 LYS A C 1
ATOM 779 O O . LYS A 1 98 ? 14.376 -4.264 5.088 1.00 73.94 98 LYS A O 1
ATOM 784 N N . ARG A 1 99 ? 12.839 -5.463 6.202 1.00 68.94 99 ARG A N 1
ATOM 785 C CA . ARG A 1 99 ? 13.617 -6.709 6.268 1.00 68.94 99 ARG A CA 1
ATOM 786 C C . ARG A 1 99 ? 13.810 -7.301 4.880 1.00 68.94 99 ARG A C 1
ATOM 788 O O . ARG A 1 99 ? 14.939 -7.650 4.554 1.00 68.94 99 ARG A O 1
ATOM 795 N N . MET A 1 100 ? 12.762 -7.346 4.059 1.00 64.50 100 MET A N 1
ATOM 796 C CA . MET A 1 100 ? 12.872 -7.767 2.658 1.00 64.50 100 MET A CA 1
ATOM 797 C C . MET A 1 100 ? 13.898 -6.900 1.911 1.00 64.50 100 MET A C 1
ATOM 799 O O . MET A 1 100 ? 14.785 -7.432 1.255 1.00 64.50 100 MET A O 1
ATOM 803 N N . ALA A 1 101 ? 13.882 -5.582 2.137 1.00 58.75 101 ALA A N 1
ATOM 804 C CA . ALA A 1 101 ? 14.867 -4.643 1.587 1.00 58.75 101 ALA A CA 1
ATOM 805 C C . ALA A 1 101 ? 16.268 -4.677 2.257 1.00 58.75 101 ALA A C 1
ATOM 807 O O . ALA A 1 101 ? 17.208 -4.028 1.784 1.00 58.75 101 ALA A O 1
ATOM 808 N N . LEU A 1 102 ? 16.436 -5.351 3.404 1.00 54.59 102 LEU A N 1
ATOM 809 C CA . LEU A 1 102 ? 17.709 -5.472 4.138 1.00 54.59 102 LEU A CA 1
ATOM 810 C C . LEU A 1 102 ? 18.415 -6.794 3.846 1.00 54.59 102 LEU A C 1
ATOM 812 O O . LEU A 1 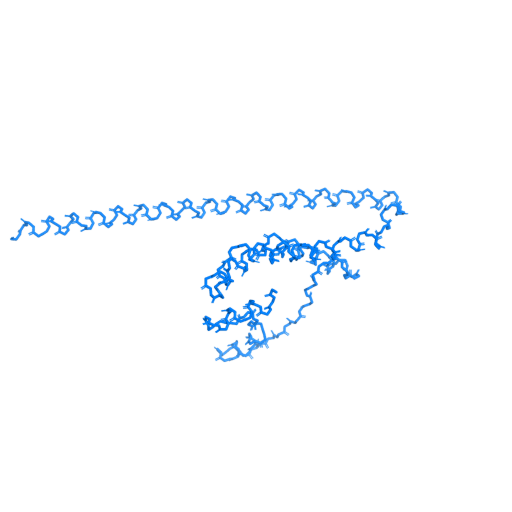102 ? 19.625 -6.782 3.628 1.00 54.59 102 LEU A O 1
ATOM 816 N N . GLN A 1 103 ? 17.673 -7.901 3.813 1.00 50.84 103 GLN A N 1
ATOM 817 C CA . GLN A 1 103 ? 18.184 -9.238 3.506 1.00 50.84 103 GLN A CA 1
ATOM 818 C C . GLN A 1 103 ? 18.879 -9.249 2.133 1.00 50.84 103 GLN A C 1
ATOM 820 O O . GLN A 1 103 ? 19.984 -9.761 1.987 1.00 50.84 103 GLN A O 1
ATOM 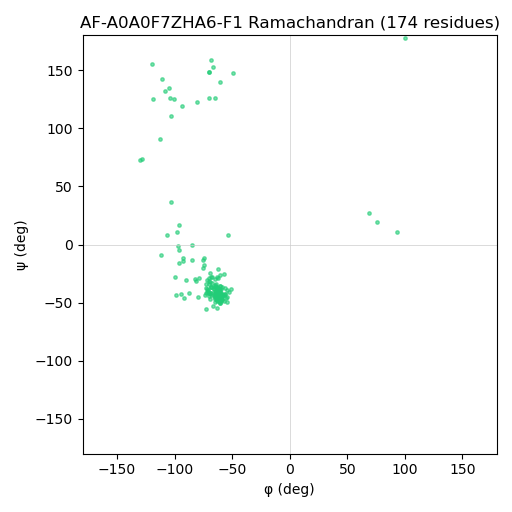825 N N . ILE A 1 104 ? 18.330 -8.503 1.176 1.00 46.97 104 ILE A N 1
ATOM 826 C CA . ILE A 1 104 ? 18.879 -8.368 -0.175 1.00 46.97 104 ILE A CA 1
ATOM 827 C C . ILE A 1 104 ? 20.060 -7.385 -0.231 1.00 46.97 104 ILE A C 1
ATOM 829 O O . ILE A 1 104 ? 20.992 -7.573 -1.002 1.00 46.97 104 ILE A O 1
ATOM 833 N N . ARG A 1 105 ? 20.118 -6.374 0.647 1.00 50.28 105 ARG A N 1
ATOM 834 C CA . ARG A 1 105 ? 21.290 -5.481 0.784 1.00 50.28 105 ARG A CA 1
ATOM 835 C C . ARG A 1 105 ? 22.531 -6.229 1.281 1.00 50.28 105 ARG A C 1
ATOM 837 O O . ARG A 1 105 ? 23.652 -5.829 0.970 1.00 50.28 105 ARG A O 1
ATOM 844 N N . GLN A 1 106 ? 22.312 -7.280 2.073 1.00 42.34 106 GLN A N 1
ATOM 845 C CA . GLN A 1 106 ? 23.344 -8.191 2.565 1.00 42.34 106 GLN A CA 1
ATOM 846 C C . GLN A 1 106 ? 23.735 -9.219 1.491 1.00 42.34 106 GLN A C 1
ATOM 848 O O . GLN A 1 106 ? 24.925 -9.382 1.232 1.00 42.34 106 GLN A O 1
ATOM 853 N N . GLU A 1 107 ? 22.765 -9.826 0.797 1.00 39.28 107 GLU A N 1
ATOM 854 C CA . GLU A 1 107 ? 23.007 -10.759 -0.323 1.00 39.28 107 GLU A CA 1
ATOM 855 C C . GLU A 1 107 ? 23.610 -10.073 -1.567 1.00 39.28 107 GLU A C 1
ATOM 857 O O . GLU A 1 107 ? 24.371 -10.678 -2.321 1.00 39.28 107 GLU A O 1
ATOM 862 N N . HIS A 1 108 ? 23.333 -8.783 -1.777 1.00 46.47 108 HIS A N 1
ATOM 863 C CA . HIS A 1 108 ? 23.875 -7.959 -2.860 1.00 46.47 108 HIS A CA 1
ATOM 864 C C . HIS A 1 108 ? 24.992 -7.011 -2.405 1.00 46.47 108 HIS A C 1
ATOM 866 O O . HIS A 1 108 ? 25.176 -5.924 -2.962 1.00 46.47 108 HIS A O 1
ATOM 872 N N . GLY A 1 109 ? 25.832 -7.462 -1.468 1.00 46.16 109 GLY A N 1
ATOM 873 C CA . GLY A 1 109 ? 27.124 -6.850 -1.124 1.00 46.16 109 GLY A CA 1
ATOM 874 C C . GLY A 1 109 ? 28.107 -6.637 -2.299 1.00 46.16 109 GLY A C 1
ATOM 875 O O . GLY A 1 109 ? 29.237 -6.203 -2.076 1.00 46.16 109 GLY A O 1
ATOM 876 N N . PHE A 1 110 ? 27.688 -6.854 -3.551 1.00 50.78 110 PHE A N 1
ATOM 877 C CA . PHE A 1 110 ? 28.435 -6.604 -4.783 1.00 50.78 110 PHE A CA 1
ATOM 878 C C . PHE A 1 110 ? 28.906 -5.160 -4.944 1.00 50.78 110 PHE A C 1
ATOM 880 O O . PHE A 1 110 ? 29.917 -4.940 -5.588 1.00 50.78 110 PHE A O 1
ATOM 887 N N . ILE A 1 111 ? 28.273 -4.150 -4.339 1.00 49.84 111 ILE A N 1
ATOM 888 C CA . ILE A 1 111 ? 28.698 -2.752 -4.562 1.00 49.84 111 ILE A CA 1
ATOM 889 C C . ILE A 1 111 ? 30.049 -2.458 -3.901 1.00 49.84 111 ILE A C 1
ATOM 891 O O . ILE A 1 111 ? 30.825 -1.661 -4.417 1.00 49.84 111 ILE A O 1
ATOM 895 N N . LYS A 1 112 ? 30.399 -3.138 -2.800 1.00 49.78 112 LYS A N 1
ATOM 896 C CA . LYS A 1 112 ? 31.747 -3.025 -2.210 1.00 49.78 112 LYS A CA 1
ATOM 897 C C . LYS A 1 112 ? 32.816 -3.786 -2.996 1.00 49.78 112 LYS A C 1
ATOM 899 O O . LYS A 1 112 ? 33.995 -3.537 -2.760 1.00 49.78 112 LYS A O 1
ATOM 904 N N . GLN A 1 113 ? 32.423 -4.666 -3.916 1.00 50.25 113 GLN A N 1
ATOM 905 C CA . GLN A 1 113 ? 33.312 -5.455 -4.778 1.00 50.25 113 GLN A CA 1
ATOM 906 C C . GLN A 1 113 ? 33.231 -5.047 -6.262 1.00 50.25 113 GLN A C 1
ATOM 908 O O . GLN A 1 113 ? 34.088 -5.431 -7.045 1.00 50.25 113 GLN A O 1
ATOM 913 N N . ALA A 1 114 ? 32.276 -4.194 -6.642 1.00 55.34 114 ALA A N 1
ATOM 914 C CA . ALA A 1 114 ? 32.066 -3.744 -8.012 1.00 55.34 114 ALA A CA 1
ATOM 915 C C . ALA A 1 114 ? 33.239 -2.883 -8.513 1.00 55.34 114 ALA A C 1
ATOM 917 O O . ALA A 1 114 ? 33.880 -2.203 -7.702 1.00 55.34 114 ALA A O 1
ATOM 918 N N . PRO A 1 115 ? 33.499 -2.850 -9.827 1.00 64.44 115 PRO A N 1
ATOM 919 C CA . PRO A 1 115 ? 34.396 -1.878 -10.449 1.00 64.44 115 PRO A CA 1
ATOM 920 C C . PRO A 1 115 ? 34.092 -0.424 -10.023 1.00 64.44 115 PRO A C 1
ATOM 922 O O . PRO A 1 115 ? 32.954 -0.074 -9.688 1.00 64.44 115 PRO A O 1
ATOM 925 N N . LYS A 1 116 ? 35.125 0.429 -9.936 1.00 70.94 116 LYS A N 1
ATOM 926 C CA . LYS A 1 116 ? 35.029 1.779 -9.329 1.00 70.94 116 LYS A CA 1
ATOM 927 C C . LYS A 1 116 ? 34.025 2.693 -10.049 1.00 70.94 116 LYS A C 1
ATOM 929 O O . LYS A 1 116 ? 33.347 3.490 -9.403 1.00 70.94 116 LYS A O 1
ATOM 934 N N . ASP A 1 117 ? 33.933 2.564 -11.362 1.00 71.62 117 ASP A N 1
ATOM 935 C CA . ASP A 1 117 ? 32.994 3.223 -12.273 1.00 71.62 117 ASP A CA 1
ATOM 936 C C . ASP A 1 117 ? 31.531 2.858 -11.965 1.00 71.62 117 ASP A C 1
ATOM 938 O O . ASP A 1 117 ? 30.685 3.744 -11.800 1.00 71.62 117 ASP A O 1
ATOM 942 N N . VAL A 1 118 ? 31.247 1.573 -11.748 1.00 58.00 118 VAL A N 1
ATOM 943 C CA . VAL A 1 118 ? 29.911 1.086 -11.373 1.00 58.00 118 VAL A CA 1
ATOM 944 C C . VAL A 1 118 ? 29.511 1.597 -9.985 1.00 58.00 118 VAL A C 1
ATOM 946 O O . VAL A 1 118 ? 28.371 2.015 -9.775 1.00 58.00 118 VAL A O 1
ATOM 949 N N . ARG A 1 119 ? 30.456 1.664 -9.032 1.00 58.47 119 ARG A N 1
ATOM 950 C CA . ARG A 1 119 ? 30.198 2.255 -7.702 1.00 58.47 119 ARG A CA 1
ATOM 951 C C . ARG A 1 119 ? 29.858 3.735 -7.776 1.00 58.47 119 ARG A C 1
ATOM 953 O O . ARG A 1 119 ? 28.950 4.170 -7.071 1.00 58.47 119 ARG A O 1
ATOM 960 N N . LYS A 1 120 ? 30.581 4.502 -8.596 1.00 73.81 120 LYS A N 1
ATOM 961 C CA . LYS A 1 120 ? 30.324 5.935 -8.802 1.00 73.81 120 LYS A CA 1
ATOM 962 C C . LYS A 1 120 ? 28.930 6.155 -9.381 1.00 73.81 120 LYS A C 1
ATOM 964 O O . LYS A 1 120 ? 28.171 6.957 -8.843 1.00 73.81 120 LYS A O 1
ATOM 969 N N . THR A 1 121 ? 28.581 5.377 -10.404 1.00 66.06 121 THR A N 1
ATOM 970 C CA . THR A 1 121 ? 27.263 5.420 -11.052 1.00 66.06 121 THR A CA 1
ATOM 971 C C . THR A 1 121 ? 26.152 5.114 -10.051 1.00 66.06 121 THR A C 1
ATOM 973 O O . THR A 1 121 ? 25.206 5.883 -9.919 1.00 66.06 121 THR A O 1
ATOM 976 N N . TYR A 1 122 ? 26.306 4.060 -9.247 1.00 60.53 122 TYR A N 1
ATOM 977 C CA . TYR A 1 122 ? 25.339 3.720 -8.204 1.00 60.53 122 TYR A CA 1
ATOM 978 C C . TYR A 1 122 ? 25.229 4.786 -7.101 1.00 60.53 122 TYR A C 1
ATOM 980 O O . TYR A 1 122 ? 24.134 5.092 -6.631 1.00 60.53 122 TYR A O 1
ATOM 988 N N . GLN A 1 123 ? 26.351 5.361 -6.657 1.00 69.69 123 GLN A N 1
ATOM 989 C CA . GLN A 1 123 ? 26.349 6.434 -5.655 1.00 69.69 123 GLN A CA 1
ATOM 990 C C . GLN A 1 123 ? 25.601 7.673 -6.149 1.00 69.69 123 GLN A C 1
ATOM 992 O O . GLN A 1 123 ? 24.882 8.292 -5.359 1.00 69.69 123 GLN A O 1
ATOM 997 N N . GLN A 1 124 ? 25.761 7.998 -7.432 1.00 71.94 124 GLN A N 1
ATOM 998 C CA . GLN A 1 124 ? 25.046 9.082 -8.088 1.00 71.94 124 GLN A CA 1
ATOM 999 C C . GLN A 1 124 ? 23.548 8.770 -8.169 1.00 71.94 124 GLN A C 1
ATOM 1001 O O . GLN A 1 124 ? 22.756 9.503 -7.585 1.00 71.94 124 GLN A O 1
ATOM 1006 N N . LEU A 1 125 ? 23.177 7.604 -8.710 1.00 59.44 125 LEU A N 1
ATOM 1007 C CA . LEU A 1 125 ? 21.782 7.157 -8.803 1.00 59.44 125 LEU A CA 1
ATOM 1008 C C . LEU A 1 125 ? 21.076 7.167 -7.436 1.00 59.44 125 LEU A C 1
ATOM 1010 O O . LEU A 1 125 ? 19.932 7.584 -7.305 1.00 59.44 125 LEU A O 1
ATOM 1014 N N . ARG A 1 126 ? 21.783 6.761 -6.375 1.00 65.62 126 ARG A N 1
ATOM 1015 C CA . ARG A 1 126 ? 21.265 6.770 -5.000 1.00 65.62 126 ARG A CA 1
ATOM 1016 C C . ARG A 1 126 ? 21.098 8.181 -4.429 1.00 65.62 126 ARG A C 1
ATOM 1018 O O . ARG A 1 126 ? 20.275 8.392 -3.537 1.00 65.62 126 ARG A O 1
ATOM 1025 N N . ARG A 1 127 ? 21.930 9.146 -4.827 1.00 75.62 127 ARG A N 1
ATOM 1026 C CA . ARG A 1 127 ? 21.714 10.560 -4.477 1.00 75.62 127 ARG A CA 1
ATOM 1027 C C . ARG A 1 127 ? 20.491 11.095 -5.205 1.00 75.62 127 ARG A C 1
ATOM 1029 O O . ARG A 1 127 ? 19.633 11.666 -4.543 1.00 75.62 127 ARG A O 1
ATOM 1036 N N . ASP A 1 128 ? 20.390 10.825 -6.497 1.00 71.88 128 ASP A N 1
ATOM 1037 C CA . ASP A 1 128 ? 19.298 11.312 -7.333 1.00 71.88 128 ASP A CA 1
ATOM 1038 C C . ASP A 1 128 ? 17.954 10.742 -6.874 1.00 71.88 128 ASP A C 1
ATOM 1040 O O . ASP A 1 128 ? 17.011 11.502 -6.682 1.00 71.88 128 ASP A O 1
ATOM 1044 N N . LEU A 1 129 ? 17.902 9.448 -6.538 1.00 53.31 129 LEU A N 1
ATOM 1045 C CA . LEU A 1 129 ? 16.715 8.817 -5.962 1.00 53.31 129 LEU A CA 1
ATOM 1046 C C . LEU A 1 129 ? 16.289 9.482 -4.646 1.00 53.31 129 LEU A C 1
ATOM 1048 O O . LEU A 1 129 ? 15.126 9.822 -4.488 1.00 53.31 129 LEU A O 1
ATOM 1052 N N . ARG A 1 130 ? 17.223 9.740 -3.720 1.00 71.56 130 ARG A N 1
ATOM 1053 C CA . ARG A 1 130 ? 16.895 10.429 -2.454 1.00 71.56 130 ARG A CA 1
ATOM 1054 C C . ARG A 1 130 ? 16.404 11.856 -2.675 1.00 71.56 130 ARG A C 1
ATOM 1056 O O . ARG A 1 130 ? 15.532 12.322 -1.947 1.00 71.56 130 ARG A O 1
ATOM 1063 N N . ASN A 1 131 ? 16.973 12.554 -3.652 1.00 76.75 131 ASN A N 1
ATOM 1064 C CA . ASN A 1 131 ? 16.543 13.901 -4.006 1.00 76.75 131 ASN A CA 1
ATOM 1065 C C . ASN A 1 131 ? 15.139 13.879 -4.624 1.00 76.75 131 ASN A C 1
ATOM 1067 O O . ASN A 1 131 ? 14.313 14.708 -4.257 1.00 76.75 131 ASN A O 1
ATOM 1071 N N . ALA A 1 132 ? 14.852 12.906 -5.492 1.00 57.84 132 ALA A N 1
ATOM 1072 C CA . ALA A 1 132 ? 13.538 12.702 -6.091 1.00 57.84 132 ALA A CA 1
ATOM 1073 C C . ALA A 1 132 ? 12.484 12.300 -5.046 1.00 57.84 132 ALA A C 1
ATOM 1075 O O . ALA A 1 132 ? 11.401 12.872 -5.030 1.00 57.84 132 ALA A O 1
ATOM 1076 N N . GLU A 1 133 ? 12.808 11.387 -4.126 1.00 59.72 133 GLU A N 1
ATOM 1077 C CA . GLU A 1 133 ? 11.937 11.009 -3.002 1.00 59.72 133 GLU A CA 1
ATOM 1078 C C . GLU A 1 133 ? 11.605 12.214 -2.117 1.00 59.72 133 GLU A C 1
ATOM 1080 O O . GLU A 1 133 ? 10.457 12.394 -1.707 1.00 59.72 133 GLU A O 1
ATOM 1085 N N . LYS A 1 134 ? 12.604 13.058 -1.832 1.00 81.25 134 LYS A N 1
ATOM 1086 C CA . LYS A 1 134 ? 12.402 14.294 -1.076 1.00 81.25 134 LYS A CA 1
ATOM 1087 C C . LYS A 1 134 ? 11.507 15.271 -1.842 1.00 81.25 134 LYS A C 1
ATOM 1089 O O . LYS A 1 134 ? 10.531 15.743 -1.276 1.00 81.25 134 LYS A O 1
ATOM 1094 N N . ALA A 1 135 ? 11.803 15.529 -3.116 1.00 76.25 135 ALA A N 1
ATOM 1095 C CA . ALA A 1 135 ? 11.011 16.428 -3.953 1.00 76.25 135 ALA A CA 1
ATOM 1096 C C . ALA A 1 135 ? 9.553 15.962 -4.064 1.00 76.25 135 ALA A C 1
ATOM 1098 O O . ALA A 1 135 ? 8.637 16.750 -3.861 1.00 76.25 135 ALA A O 1
ATOM 1099 N N . PHE A 1 136 ? 9.338 14.663 -4.280 1.00 61.81 136 PHE A N 1
ATOM 1100 C CA . PHE A 1 136 ? 8.008 14.065 -4.306 1.00 61.81 136 PHE A CA 1
ATOM 1101 C C . PHE A 1 136 ? 7.265 14.268 -2.982 1.00 61.81 136 PHE A C 1
ATOM 1103 O O . PHE A 1 136 ? 6.102 14.661 -2.979 1.00 61.81 136 PHE A O 1
ATOM 1110 N N . ARG A 1 137 ? 7.930 14.044 -1.843 1.00 69.38 137 ARG A N 1
ATOM 1111 C CA . ARG A 1 137 ? 7.340 14.274 -0.517 1.00 69.38 137 ARG A CA 1
ATOM 1112 C C . ARG A 1 137 ? 6.971 15.741 -0.302 1.00 69.38 137 ARG A C 1
ATOM 1114 O O . ARG A 1 137 ? 5.887 16.027 0.209 1.00 69.38 137 ARG A O 1
ATOM 1121 N N . ASP A 1 138 ? 7.850 16.654 -0.696 1.00 80.62 138 ASP A N 1
ATOM 1122 C CA . ASP A 1 138 ? 7.632 18.094 -0.577 1.00 80.62 138 ASP A CA 1
ATOM 1123 C C . ASP A 1 138 ? 6.444 18.533 -1.451 1.00 80.62 138 ASP A C 1
ATOM 1125 O O . ASP A 1 138 ? 5.574 19.276 -0.993 1.00 80.62 138 ASP A O 1
ATOM 1129 N N . ASP A 1 139 ? 6.343 18.020 -2.677 1.00 80.62 139 ASP A N 1
ATOM 1130 C CA . ASP A 1 139 ? 5.240 18.332 -3.587 1.00 80.62 139 ASP A CA 1
ATOM 1131 C C . AS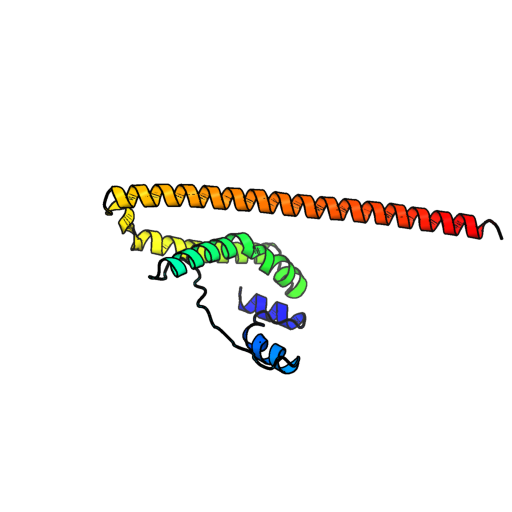P A 1 139 ? 3.913 17.724 -3.127 1.00 80.62 139 ASP A C 1
ATOM 1133 O O . ASP A 1 139 ? 2.898 18.421 -3.108 1.00 80.62 139 ASP A O 1
ATOM 1137 N N . MET A 1 140 ? 3.910 16.479 -2.646 1.00 66.19 140 MET A N 1
ATOM 1138 C CA . MET A 1 140 ? 2.725 15.874 -2.028 1.00 66.19 140 MET A CA 1
ATOM 1139 C C . MET A 1 140 ? 2.253 16.673 -0.809 1.00 66.19 140 MET A C 1
ATOM 1141 O O . MET A 1 140 ? 1.051 16.862 -0.617 1.00 66.19 140 MET A O 1
ATOM 1145 N N . THR A 1 141 ? 3.187 17.204 -0.015 1.00 80.44 141 THR A N 1
ATOM 1146 C CA . THR A 1 141 ? 2.870 18.068 1.128 1.00 80.44 141 THR A CA 1
ATOM 1147 C C . THR A 1 141 ? 2.213 19.372 0.672 1.00 80.44 141 THR A C 1
ATOM 1149 O O . THR A 1 141 ? 1.214 19.785 1.262 1.00 80.44 141 THR A O 1
ATOM 1152 N N . LYS A 1 142 ? 2.708 20.002 -0.403 1.00 82.56 142 LYS A N 1
ATOM 1153 C CA . LYS A 1 142 ? 2.088 21.210 -0.979 1.00 82.56 142 LYS A CA 1
ATOM 1154 C C . LYS A 1 142 ? 0.681 20.937 -1.498 1.00 82.56 142 LYS A C 1
ATOM 1156 O O . LYS A 1 142 ? -0.232 21.683 -1.157 1.00 82.56 142 LYS A O 1
ATOM 1161 N N . VAL A 1 143 ? 0.497 19.866 -2.274 1.00 79.25 143 VAL A N 1
ATOM 1162 C CA . VAL A 1 143 ? -0.815 19.482 -2.824 1.00 79.25 143 VAL A CA 1
ATOM 1163 C C . VAL A 1 143 ? -1.817 19.252 -1.695 1.00 79.25 143 VAL A C 1
ATOM 1165 O O . VAL A 1 143 ? -2.937 19.759 -1.747 1.00 79.25 143 VAL A O 1
ATOM 1168 N N . TYR A 1 144 ? -1.402 18.557 -0.633 1.00 67.94 144 TYR A N 1
ATOM 1169 C CA . TYR A 1 144 ? -2.246 18.332 0.538 1.00 67.94 144 TYR A CA 1
ATOM 1170 C C . TYR A 1 144 ? -2.609 19.641 1.255 1.00 67.94 144 TYR A C 1
ATOM 1172 O O . TYR A 1 144 ? -3.777 19.882 1.562 1.00 67.94 144 TYR A O 1
ATOM 1180 N N . GLN A 1 145 ? -1.630 20.521 1.483 1.00 70.69 145 GLN A N 1
ATOM 1181 C CA . GLN A 1 145 ? -1.860 21.826 2.110 1.00 70.69 145 GLN A CA 1
ATOM 1182 C C . GLN A 1 145 ? -2.786 22.719 1.276 1.00 70.69 145 GLN A C 1
ATOM 1184 O O . GLN A 1 145 ? -3.629 23.423 1.833 1.00 70.69 145 GLN A O 1
ATOM 1189 N N . GLU A 1 146 ? -2.659 22.695 -0.049 1.00 79.31 146 GLU A N 1
ATOM 1190 C CA . GLU A 1 146 ? -3.508 23.472 -0.948 1.00 79.31 146 GLU A CA 1
ATOM 1191 C C . GLU A 1 146 ? -4.944 22.936 -0.974 1.00 79.31 146 GLU A C 1
ATOM 1193 O O . GLU A 1 146 ? -5.892 23.713 -0.839 1.00 79.31 146 GLU A O 1
ATOM 1198 N N . ALA A 1 147 ? -5.117 21.613 -1.054 1.00 75.06 147 ALA A N 1
ATOM 1199 C CA . ALA A 1 147 ? -6.425 20.971 -0.953 1.00 75.06 147 ALA A CA 1
ATOM 1200 C C . ALA A 1 147 ? -7.107 21.284 0.391 1.00 75.06 147 ALA A C 1
ATOM 1202 O O . ALA A 1 147 ? -8.292 21.623 0.421 1.00 75.06 147 ALA A O 1
ATOM 1203 N N . TYR A 1 148 ? -6.351 21.256 1.493 1.00 71.88 148 TYR A N 1
ATOM 1204 C CA . TYR A 1 148 ? -6.850 21.624 2.818 1.00 71.88 148 TYR A CA 1
ATOM 1205 C C . TYR A 1 148 ? -7.286 23.096 2.891 1.00 71.88 148 TYR A C 1
ATOM 1207 O O . TYR A 1 148 ? -8.385 23.389 3.359 1.00 71.88 148 TYR A O 1
ATOM 1215 N N . ARG A 1 149 ? -6.476 24.035 2.376 1.00 77.81 149 ARG A N 1
ATOM 1216 C CA . ARG A 1 149 ? -6.839 25.467 2.322 1.00 77.81 149 ARG A CA 1
ATOM 1217 C C . ARG A 1 149 ? -8.103 25.708 1.503 1.00 77.81 149 ARG A C 1
ATOM 1219 O O . ARG A 1 149 ? -8.966 26.461 1.947 1.00 77.81 149 ARG A O 1
ATOM 1226 N N . ARG A 1 150 ? -8.229 25.059 0.341 1.00 77.94 150 ARG A N 1
ATOM 1227 C CA . ARG A 1 150 ? -9.430 25.149 -0.505 1.00 77.94 150 ARG A CA 1
ATOM 1228 C C . ARG A 1 150 ? -10.663 24.638 0.231 1.00 77.94 150 ARG A C 1
ATOM 1230 O O . ARG A 1 150 ? -11.689 25.304 0.211 1.00 77.94 150 ARG A O 1
ATOM 1237 N N . ARG A 1 151 ? -10.551 23.511 0.939 1.00 79.50 151 ARG A N 1
ATOM 1238 C CA . ARG A 1 151 ? -11.646 22.975 1.754 1.00 79.50 151 ARG A CA 1
ATOM 1239 C C . ARG A 1 151 ? -12.067 23.947 2.857 1.00 79.50 151 ARG A C 1
ATOM 1241 O O . ARG A 1 151 ? -13.243 24.266 2.945 1.00 79.50 151 ARG A O 1
ATOM 1248 N N . MET A 1 152 ? -11.123 24.469 3.641 1.00 73.06 152 MET A N 1
ATOM 1249 C CA . MET A 1 152 ? -11.428 25.440 4.702 1.00 73.06 152 MET A CA 1
ATOM 1250 C C . MET A 1 152 ? -12.062 26.723 4.153 1.00 73.06 152 MET A C 1
ATOM 1252 O O . MET A 1 152 ? -12.977 27.268 4.766 1.00 73.06 152 MET A O 1
ATOM 1256 N N . HIS A 1 153 ? -11.591 27.205 2.998 1.00 79.50 153 HIS A N 1
ATOM 1257 C CA . HIS A 1 153 ? -12.167 28.367 2.327 1.00 79.50 153 HIS A CA 1
ATOM 1258 C C . HIS A 1 153 ? -13.598 28.098 1.849 1.00 79.50 153 HIS A C 1
ATOM 1260 O O . HIS A 1 153 ? -14.484 28.906 2.113 1.00 79.50 153 HIS A O 1
ATOM 1266 N N . ASN A 1 154 ? -13.837 26.947 1.219 1.00 77.50 154 ASN A N 1
ATOM 1267 C CA . ASN A 1 154 ? -15.167 26.542 0.770 1.00 77.50 154 ASN A CA 1
ATOM 1268 C C . ASN A 1 154 ? -16.127 26.361 1.954 1.00 77.50 154 ASN A C 1
ATOM 1270 O O . ASN A 1 154 ? -17.225 26.897 1.920 1.00 77.50 154 ASN A O 1
ATOM 1274 N N . GLU A 1 155 ? -15.695 25.717 3.041 1.00 76.50 155 GLU A N 1
ATOM 1275 C CA . GLU A 1 155 ? -16.501 25.587 4.263 1.00 76.50 155 GLU A CA 1
ATOM 1276 C C . GLU A 1 155 ? -16.781 26.954 4.922 1.00 76.50 155 GLU A C 1
ATOM 1278 O O . GLU A 1 155 ? -17.832 27.160 5.526 1.00 76.50 155 GLU A O 1
ATOM 1283 N N . ALA A 1 156 ? -15.854 27.916 4.845 1.00 73.94 156 ALA A N 1
ATOM 1284 C CA . ALA A 1 156 ? -16.082 29.279 5.332 1.00 73.94 156 ALA A CA 1
ATOM 1285 C C . ALA A 1 156 ? -17.068 30.057 4.441 1.00 73.94 156 ALA A C 1
ATOM 1287 O O . ALA A 1 156 ? -17.932 30.756 4.970 1.00 7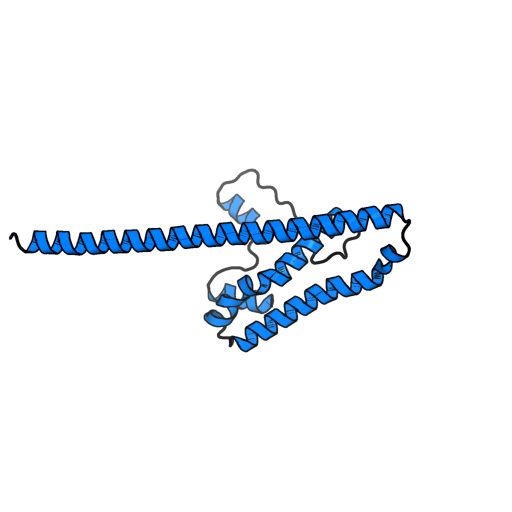3.94 156 ALA A O 1
ATOM 1288 N N . LEU A 1 157 ? -16.977 29.906 3.116 1.00 75.81 157 LEU A N 1
ATOM 1289 C CA . LEU A 1 157 ? -17.941 30.453 2.158 1.00 75.81 157 LEU A CA 1
ATOM 1290 C C . LEU A 1 157 ? -19.333 29.861 2.374 1.00 75.81 157 LEU A C 1
ATOM 1292 O O . LEU A 1 157 ? -20.302 30.608 2.434 1.00 75.81 157 LEU A O 1
ATOM 1296 N N . GLU A 1 158 ? -19.436 28.548 2.562 1.00 76.25 158 GLU A N 1
ATOM 1297 C CA . GLU A 1 158 ? -20.698 27.875 2.875 1.00 76.25 158 GLU A CA 1
ATOM 1298 C C . GLU A 1 158 ? -21.304 28.401 4.176 1.00 76.25 158 GLU A C 1
ATOM 1300 O O . GLU A 1 158 ? -22.487 28.719 4.191 1.00 76.25 158 GLU A O 1
ATOM 1305 N N . ARG A 1 159 ? -20.503 28.605 5.233 1.00 76.31 159 ARG A N 1
ATOM 1306 C CA . ARG A 1 159 ? -20.970 29.235 6.485 1.00 76.31 159 ARG A CA 1
ATOM 1307 C C . ARG A 1 159 ? -21.446 30.678 6.287 1.00 76.31 159 ARG A C 1
ATOM 1309 O O . ARG A 1 159 ? -22.401 31.106 6.932 1.00 76.31 159 ARG A O 1
ATOM 1316 N N . GLN A 1 160 ? -20.788 31.448 5.420 1.00 78.12 160 GLN A N 1
ATOM 1317 C CA . GLN A 1 160 ? -21.199 32.820 5.095 1.00 78.12 160 GLN A CA 1
ATOM 1318 C C . GLN A 1 160 ? -22.479 32.854 4.255 1.00 78.12 160 GLN A C 1
ATOM 1320 O O . GLN A 1 160 ? -23.341 33.698 4.494 1.00 78.12 160 GLN A O 1
ATOM 1325 N N . LEU A 1 161 ? -22.623 31.929 3.306 1.00 73.31 161 LEU A N 1
ATOM 1326 C CA . LEU A 1 161 ? -23.813 31.781 2.472 1.00 73.31 161 LEU A CA 1
ATOM 1327 C C . LEU A 1 161 ? -24.993 31.257 3.292 1.00 73.31 161 LEU A C 1
ATOM 1329 O O . LEU A 1 161 ? -26.083 31.804 3.183 1.00 73.31 161 LEU A O 1
ATOM 1333 N N . SER A 1 162 ? -24.778 30.289 4.187 1.00 72.00 162 SER A N 1
ATOM 1334 C CA . SER A 1 162 ? -25.808 29.797 5.106 1.00 72.00 162 SER A CA 1
ATOM 1335 C C . SER A 1 162 ? -26.188 30.849 6.153 1.00 72.00 162 SER A C 1
ATOM 1337 O O . SER A 1 162 ? -27.357 30.986 6.493 1.00 72.00 162 SER A O 1
ATOM 1339 N N . GLY A 1 163 ? -25.227 31.642 6.638 1.00 60.62 163 GLY A N 1
ATOM 1340 C CA . GLY A 1 163 ? -25.481 32.767 7.544 1.00 60.62 163 GLY A CA 1
ATOM 1341 C C . GLY A 1 163 ? -26.215 33.941 6.881 1.00 60.62 163 GLY A C 1
ATOM 1342 O O . GLY A 1 163 ? -27.023 34.598 7.536 1.00 60.62 163 GLY A O 1
ATOM 1343 N N . ARG A 1 164 ? -25.985 34.190 5.582 1.00 53.31 164 ARG A N 1
ATOM 1344 C CA . ARG A 1 164 ? -26.797 35.118 4.772 1.00 53.31 164 ARG A CA 1
ATOM 1345 C C . ARG A 1 164 ? -28.185 34.558 4.477 1.00 53.31 164 ARG A C 1
ATOM 1347 O O . ARG A 1 164 ? -29.145 35.300 4.628 1.00 53.31 164 ARG A O 1
ATOM 1354 N N . ALA A 1 165 ? -28.302 33.266 4.176 1.00 50.38 165 ALA A N 1
ATOM 1355 C CA . ALA A 1 165 ? -29.590 32.613 3.942 1.00 50.38 165 ALA A CA 1
ATOM 1356 C C . ALA A 1 165 ? -30.515 32.687 5.173 1.00 50.38 165 ALA A C 1
ATOM 1358 O O . ALA A 1 165 ? -31.715 32.902 5.028 1.00 50.38 165 ALA A O 1
ATOM 1359 N N . ILE A 1 166 ? -29.958 32.602 6.389 1.00 50.56 166 ILE A N 1
ATOM 1360 C CA . ILE A 1 166 ? -30.720 32.791 7.637 1.00 50.56 166 ILE A CA 1
ATOM 1361 C C . ILE A 1 166 ? -31.178 34.253 7.807 1.00 50.56 166 ILE A C 1
ATOM 1363 O O . ILE A 1 166 ? -32.288 34.489 8.280 1.00 50.56 166 ILE A O 1
ATOM 1367 N N . LYS A 1 167 ? -30.369 35.245 7.403 1.00 51.81 167 LYS A N 1
ATOM 1368 C CA . LYS A 1 167 ? -30.760 36.668 7.467 1.00 51.81 167 LYS A CA 1
ATOM 1369 C C . LYS A 1 167 ? -31.800 37.049 6.412 1.00 51.81 167 LYS A C 1
ATOM 1371 O O . LYS A 1 167 ? -32.762 37.721 6.758 1.00 51.81 167 LYS A O 1
ATOM 1376 N N . GLU A 1 168 ? -31.669 36.565 5.178 1.00 52.03 168 GLU A N 1
ATOM 1377 C CA . GLU A 1 168 ? -32.655 36.808 4.114 1.00 52.03 168 GLU A CA 1
ATOM 1378 C C . GLU A 1 168 ? -34.018 36.166 4.434 1.00 52.03 168 GLU A C 1
ATOM 1380 O O . GLU A 1 168 ? -35.056 36.769 4.173 1.00 52.03 168 GLU A O 1
ATOM 1385 N N . GLN A 1 169 ? -34.045 34.993 5.084 1.00 48.69 169 GLN A N 1
ATOM 1386 C CA . GLN A 1 169 ? -35.297 34.381 5.557 1.00 48.69 169 GLN A CA 1
ATOM 1387 C C . GLN A 1 169 ? -35.913 35.102 6.769 1.00 48.69 169 GLN A C 1
ATOM 1389 O O . GLN A 1 169 ? -37.141 35.174 6.872 1.00 48.69 169 GLN A O 1
ATOM 1394 N N . ALA A 1 170 ? -35.097 35.657 7.673 1.00 49.66 170 ALA A N 1
ATOM 1395 C CA . ALA A 1 170 ? -35.576 36.428 8.825 1.00 49.66 170 ALA A CA 1
ATOM 1396 C C . ALA A 1 170 ? -36.125 37.813 8.425 1.00 49.66 170 ALA A C 1
ATOM 1398 O O . ALA A 1 170 ? -37.140 38.255 8.968 1.00 49.66 170 ALA A O 1
ATOM 1399 N N . GLU A 1 171 ? -35.500 38.475 7.449 1.00 49.84 171 GLU A N 1
ATOM 1400 C CA . GLU A 1 171 ? -35.962 39.758 6.902 1.00 49.84 171 GLU A CA 1
ATOM 1401 C C . GLU A 1 171 ? -37.225 39.586 6.038 1.00 49.84 171 GLU A C 1
ATOM 1403 O O . GLU A 1 171 ? -38.159 40.374 6.172 1.00 49.84 171 GLU A O 1
ATOM 1408 N N . ALA A 1 172 ? -37.332 38.508 5.249 1.00 51.06 172 ALA A N 1
ATOM 1409 C CA . ALA A 1 172 ? -38.548 38.190 4.490 1.00 51.06 172 ALA A CA 1
ATOM 1410 C C . ALA A 1 172 ? -39.746 37.787 5.377 1.00 51.06 172 ALA A C 1
ATOM 1412 O O . ALA A 1 172 ? -40.891 38.020 5.001 1.00 51.06 172 ALA A O 1
ATOM 1413 N N . SER A 1 173 ? -39.500 37.216 6.563 1.00 50.03 173 SER A N 1
ATOM 1414 C CA . SER A 1 173 ? -40.561 36.834 7.516 1.00 50.03 173 SER A CA 1
ATOM 1415 C C . SER A 1 173 ? -41.017 37.981 8.427 1.00 50.03 173 SER A C 1
ATOM 1417 O O . SER A 1 173 ? -42.047 37.853 9.075 1.00 50.03 173 SER A O 1
ATOM 1419 N N . SER A 1 174 ? -40.271 39.091 8.485 1.00 50.44 174 SER A N 1
ATOM 1420 C CA . SER A 1 174 ? -40.625 40.282 9.282 1.00 50.44 174 SER A CA 1
ATOM 1421 C C . SER A 1 174 ? -41.329 41.374 8.460 1.00 50.44 174 SER A C 1
ATOM 1423 O O . SER A 1 174 ? -41.675 42.420 9.003 1.00 50.44 174 SER A O 1
ATOM 1425 N N . ALA A 1 175 ? -41.514 41.151 7.153 1.00 52.00 175 ALA A N 1
ATOM 1426 C CA . ALA A 1 175 ? -42.163 42.072 6.216 1.00 52.00 175 ALA A CA 1
ATOM 1427 C C . ALA A 1 175 ? -43.582 41.626 5.789 1.00 52.00 175 ALA A C 1
ATOM 1429 O O . ALA A 1 175 ? -44.160 42.251 4.900 1.00 52.00 175 ALA A O 1
ATOM 1430 N N . ASN A 1 176 ? -44.130 40.577 6.418 1.00 41.00 176 ASN A N 1
ATOM 1431 C CA . ASN A 1 176 ? -45.507 40.087 6.254 1.00 41.00 176 ASN A CA 1
ATOM 1432 C C . ASN A 1 176 ? -46.280 40.173 7.572 1.00 41.00 176 ASN A C 1
ATOM 1434 O O . ASN A 1 176 ? -45.682 39.831 8.616 1.00 41.00 176 ASN A O 1
#

Secondary structure (DSSP, 8-state):
-HHHHHHHHHHTT--S--GGGHHHHHHHTT-SS---------SSS--SSHHHHHHHHHHHHHHHHHHHHHHHHIIIIIT---HHHHHHHHHHHHHHHHHHHHHHHHHTGGGGTS-HHHHHHHHHHHHHHHHHHHHHHHHHHHHHHHHHHHHHHHHHHHHHHHHHHHHHHHHHHS--